Protein AF-A0A922WYA3-F1 (afdb_monomer)

Foldseek 3Di:
DFAWKKKKKFQLPDLLVVLQQQLLQQLPDDDPLHGDDRDDSNQVLQCVVCVPDRSSVVSCVLQPDPPSQWDKDQDPPDDGRMIMIIGHRVDDHVVSVVVCCVRRRVSRVVDDMDMGTDPDDDDPPDPPPPD

Radius of gyration: 16.21 Å; Cα contacts (8 Å, |Δi|>4): 187; chains: 1; bounding box: 47×36×45 Å

pLDDT: mean 81.61, std 17.14, range [32.16, 96.25]

Solvent-accessible surface area (bac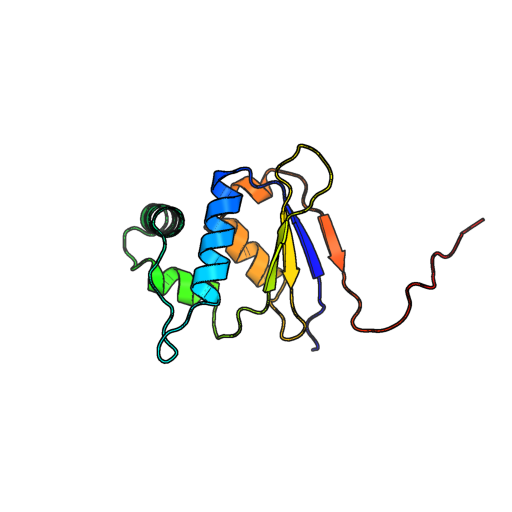kbone atoms only — not comparable to full-atom values): 7748 Å² total; per-residue (Å²): 133,85,59,72,26,33,36,37,40,31,49,36,44,71,69,28,50,51,29,49,52,47,49,54,45,39,59,65,43,60,58,97,86,39,65,49,81,76,49,64,72,48,40,54,53,42,33,71,78,35,74,92,48,62,44,66,61,53,51,45,66,65,54,53,66,80,73,53,20,56,48,83,40,82,49,86,79,66,100,54,68,36,36,28,43,36,39,35,85,84,32,44,54,68,71,52,49,51,54,45,36,63,74,64,27,49,62,25,72,77,39,85,65,49,80,43,80,44,76,87,79,89,71,102,73,72,86,73,78,87,124

Secondary structure (DSSP, 8-state):
-PPPEEEEEE--HHHHHHHHHHHHHHHH-EETTEE-PPPHHHHHHHHHH-TTS-HHHHHHHHH-SSS-SEEEEE--SSSS--EEEEE-SS---HHHHHHHHHHH-GGGGTS--EEEEE-SSS---------

Structure (mmCIF, N/CA/C/O backbone):
data_AF-A0A922WYA3-F1
#
_entry.id   AF-A0A922WYA3-F1
#
loop_
_atom_site.group_PDB
_atom_site.id
_atom_site.type_symbol
_atom_site.label_atom_id
_atom_site.label_alt_id
_atom_site.label_comp_id
_atom_site.label_asym_id
_atom_site.label_entity_id
_atom_site.label_seq_id
_atom_site.pdbx_PDB_ins_code
_atom_site.Cartn_x
_atom_site.Cartn_y
_atom_site.Cartn_z
_atom_site.occupancy
_atom_site.B_iso_or_equiv
_atom_site.auth_seq_id
_atom_site.auth_comp_id
_atom_site.auth_asym_id
_atom_site.auth_atom_id
_atom_site.pdbx_PDB_model_num
ATOM 1 N N . MET A 1 1 ? 7.255 -20.283 7.935 1.00 50.38 1 MET A N 1
ATOM 2 C CA . MET A 1 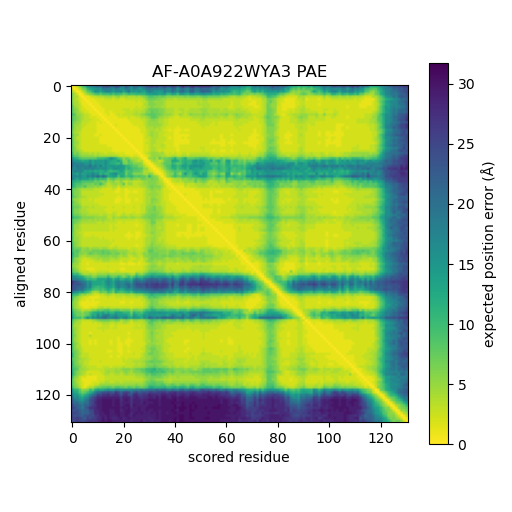1 ? 7.776 -19.977 6.581 1.00 50.38 1 MET A CA 1
ATOM 3 C C . MET A 1 1 ? 8.463 -18.619 6.628 1.00 50.38 1 MET A C 1
ATOM 5 O O . MET A 1 1 ? 7.844 -17.682 7.118 1.00 50.38 1 MET A O 1
ATOM 9 N N . LYS A 1 2 ? 9.726 -18.500 6.190 1.00 57.75 2 LYS A N 1
ATOM 10 C CA . LYS A 1 2 ? 10.382 -17.186 6.049 1.00 57.75 2 LYS A CA 1
ATOM 11 C C . LYS A 1 2 ? 9.728 -16.450 4.875 1.00 57.75 2 LYS A C 1
ATOM 13 O O . LYS A 1 2 ? 9.609 -17.034 3.798 1.00 57.75 2 LYS A O 1
ATOM 18 N N . ARG A 1 3 ? 9.263 -15.216 5.088 1.00 67.38 3 ARG A N 1
ATOM 19 C CA . ARG A 1 3 ? 8.711 -14.384 4.008 1.00 67.38 3 ARG A CA 1
ATOM 20 C C . ARG A 1 3 ? 9.860 -14.018 3.066 1.00 67.38 3 ARG A C 1
ATOM 22 O O . ARG A 1 3 ? 10.902 -13.565 3.532 1.00 67.38 3 ARG A O 1
ATOM 29 N N . ARG A 1 4 ? 9.703 -14.307 1.771 1.00 76.56 4 ARG A N 1
ATOM 30 C CA . ARG A 1 4 ? 10.696 -13.937 0.755 1.00 76.56 4 ARG A CA 1
ATOM 31 C C . ARG A 1 4 ? 10.622 -12.434 0.546 1.00 76.56 4 ARG A C 1
ATOM 33 O O . ARG A 1 4 ? 9.523 -11.902 0.416 1.00 76.56 4 ARG A O 1
ATOM 40 N N . GLN A 1 5 ? 11.780 -11.790 0.535 1.00 88.44 5 GLN A N 1
ATOM 41 C CA . GLN A 1 5 ? 11.860 -10.392 0.158 1.00 88.44 5 GLN A CA 1
ATOM 42 C C . GLN A 1 5 ? 11.649 -10.277 -1.355 1.00 88.44 5 GLN A C 1
ATOM 44 O O . GLN A 1 5 ? 12.010 -11.175 -2.118 1.00 88.44 5 GLN A O 1
ATOM 49 N N . PHE A 1 6 ? 11.064 -9.173 -1.782 1.00 89.75 6 PHE A N 1
ATOM 50 C CA . PHE A 1 6 ? 10.823 -8.846 -3.170 1.00 89.75 6 PHE A CA 1
ATOM 51 C C . PHE A 1 6 ? 10.946 -7.341 -3.395 1.00 89.75 6 PHE A C 1
ATOM 53 O O . PHE A 1 6 ? 10.821 -6.536 -2.464 1.00 89.75 6 PHE A O 1
ATOM 60 N N . ARG A 1 7 ? 11.153 -6.986 -4.656 1.00 92.19 7 ARG A N 1
ATOM 61 C CA . ARG A 1 7 ? 10.979 -5.649 -5.203 1.00 92.19 7 ARG A CA 1
ATOM 62 C C . ARG A 1 7 ? 9.912 -5.727 -6.297 1.00 92.19 7 ARG A C 1
ATOM 64 O O . ARG A 1 7 ? 9.913 -6.659 -7.096 1.00 92.19 7 ARG A O 1
ATOM 71 N N . LEU A 1 8 ? 8.956 -4.808 -6.258 1.00 92.56 8 LEU A N 1
ATOM 72 C CA . LEU A 1 8 ? 7.881 -4.663 -7.237 1.00 92.56 8 LEU A CA 1
ATOM 73 C C . LEU A 1 8 ? 8.072 -3.329 -7.947 1.00 92.56 8 LEU A C 1
ATOM 75 O O . LEU A 1 8 ? 7.929 -2.304 -7.289 1.00 92.56 8 LEU A O 1
ATOM 79 N N . LEU A 1 9 ? 8.383 -3.333 -9.240 1.00 93.06 9 LEU A N 1
ATOM 80 C CA . LEU A 1 9 ? 8.411 -2.110 -10.045 1.00 93.06 9 LEU A CA 1
ATOM 81 C C . LEU A 1 9 ? 7.021 -1.837 -10.626 1.00 93.06 9 LEU A C 1
ATOM 83 O O . LEU A 1 9 ? 6.386 -2.754 -11.156 1.00 93.06 9 LEU A O 1
ATOM 87 N N . LEU A 1 10 ? 6.571 -0.590 -10.503 1.00 92.50 10 LEU A N 1
ATOM 88 C CA . LEU A 1 10 ? 5.229 -0.126 -10.840 1.00 92.50 10 LEU A CA 1
ATOM 89 C C . LEU A 1 10 ? 5.288 1.187 -11.621 1.00 92.50 10 LEU A C 1
ATOM 91 O O . LEU A 1 10 ? 6.144 2.028 -11.348 1.00 92.50 10 LEU A O 1
ATOM 95 N N . GLU A 1 11 ? 4.295 1.403 -12.482 1.00 91.94 11 GLU A N 1
ATOM 96 C CA . GLU A 1 11 ? 4.073 2.660 -13.212 1.00 91.94 11 GLU A CA 1
ATOM 97 C C . GLU A 1 11 ? 2.696 3.256 -12.859 1.00 91.94 11 GLU A C 1
ATOM 99 O O . GLU A 1 11 ? 1.767 3.223 -13.664 1.00 91.94 11 GLU A O 1
ATOM 104 N N . PRO A 1 12 ? 2.509 3.768 -11.631 1.00 88.69 12 PRO A N 1
ATOM 105 C CA . PRO A 1 12 ? 1.197 4.195 -11.145 1.00 88.69 12 PRO A CA 1
ATOM 106 C C . PRO A 1 12 ? 0.779 5.605 -11.603 1.00 88.69 12 PRO A C 1
ATOM 108 O O . PRO A 1 12 ? -0.321 6.055 -11.296 1.00 88.69 12 PRO A O 1
ATOM 111 N N . GLY A 1 13 ? 1.655 6.345 -12.288 1.00 90.00 13 GLY A N 1
ATOM 112 C CA . GLY A 1 13 ? 1.455 7.775 -12.534 1.00 90.00 13 GLY A CA 1
ATOM 113 C C . GLY A 1 13 ? 1.513 8.617 -11.250 1.00 90.00 13 GLY A C 1
ATOM 114 O O . GLY A 1 13 ? 1.741 8.109 -10.151 1.00 90.00 13 GLY A O 1
ATOM 115 N N . LEU A 1 14 ? 1.329 9.932 -11.386 1.00 89.81 14 LEU A N 1
ATOM 116 C CA . LEU A 1 14 ? 1.659 10.885 -10.318 1.00 89.81 14 LEU A CA 1
ATOM 117 C C . LEU A 1 14 ? 0.767 10.735 -9.083 1.00 89.81 14 LEU A C 1
ATOM 119 O O . LEU A 1 14 ? 1.272 10.660 -7.965 1.00 89.81 14 LEU A O 1
ATOM 123 N N . GLU A 1 15 ? -0.549 10.673 -9.284 1.00 91.44 15 GLU A N 1
ATOM 124 C CA . GLU A 1 15 ? -1.528 10.513 -8.200 1.00 91.44 15 GLU A CA 1
ATOM 125 C C . GLU A 1 15 ? -1.279 9.214 -7.430 1.00 91.44 15 GLU A C 1
ATOM 127 O O . GLU A 1 15 ? -1.235 9.203 -6.199 1.00 91.44 15 GLU A O 1
ATOM 132 N N . GLY A 1 16 ? -1.009 8.126 -8.150 1.00 92.31 16 GLY A N 1
ATOM 133 C CA . GLY A 1 16 ? -0.699 6.842 -7.548 1.00 92.31 16 GLY A CA 1
ATOM 134 C C . GLY A 1 16 ? 0.610 6.832 -6.756 1.00 92.31 16 GLY A C 1
ATOM 135 O O . GLY A 1 16 ? 0.648 6.285 -5.650 1.00 92.31 16 GLY A O 1
ATOM 136 N N . VAL A 1 17 ? 1.660 7.504 -7.250 1.00 91.81 17 VAL A N 1
ATOM 137 C CA . VAL A 1 17 ? 2.898 7.733 -6.478 1.00 91.81 17 VAL A CA 1
ATOM 138 C C . VAL A 1 17 ? 2.597 8.497 -5.185 1.00 91.81 17 VAL A C 1
ATOM 140 O O . VAL A 1 17 ? 3.064 8.095 -4.117 1.00 91.81 17 VAL A O 1
ATOM 143 N N . VAL A 1 18 ? 1.804 9.571 -5.253 1.00 93.12 18 VAL A N 1
ATOM 144 C CA . VAL A 1 18 ? 1.441 10.378 -4.077 1.00 93.12 18 VAL A CA 1
ATOM 145 C C . VAL A 1 18 ? 0.666 9.542 -3.058 1.00 93.12 18 VAL A C 1
ATOM 147 O O . VAL A 1 18 ? 1.017 9.552 -1.876 1.00 93.12 18 VAL A O 1
ATOM 150 N N . ARG A 1 19 ? -0.336 8.769 -3.495 1.00 94.94 19 ARG A N 1
ATOM 151 C CA . ARG A 1 19 ? -1.118 7.888 -2.611 1.00 94.94 19 ARG A CA 1
ATOM 152 C C . ARG A 1 19 ? -0.248 6.834 -1.928 1.00 94.94 19 ARG A C 1
ATOM 154 O O . ARG A 1 19 ? -0.401 6.611 -0.726 1.00 94.94 19 ARG A O 1
ATOM 161 N N . LEU A 1 20 ? 0.697 6.222 -2.646 1.00 94.19 20 LEU A N 1
ATOM 162 C CA . LEU A 1 20 ? 1.652 5.280 -2.052 1.00 94.19 20 LEU A CA 1
ATOM 163 C C . LEU A 1 20 ? 2.553 5.948 -1.018 1.00 94.19 20 LEU A C 1
ATOM 165 O O . LEU A 1 20 ? 2.735 5.392 0.064 1.00 94.19 20 LEU A O 1
ATOM 169 N N . ALA A 1 21 ? 3.109 7.120 -1.331 1.00 92.75 21 ALA A N 1
ATOM 170 C CA . ALA A 1 21 ? 4.001 7.840 -0.424 1.00 92.75 21 ALA A CA 1
ATOM 171 C C . ALA A 1 21 ? 3.283 8.224 0.873 1.00 92.75 21 ALA A C 1
ATOM 173 O O . ALA A 1 21 ? 3.796 8.004 1.970 1.00 92.75 21 ALA A O 1
ATOM 174 N N . GLN A 1 22 ? 2.048 8.712 0.758 1.00 94.44 22 GLN A N 1
ATOM 175 C CA . GLN A 1 22 ? 1.204 9.008 1.912 1.00 94.44 22 GLN A CA 1
ATOM 176 C C . GLN A 1 22 ? 0.850 7.751 2.717 1.00 94.44 22 GLN A C 1
ATOM 178 O O . GLN A 1 22 ? 0.768 7.815 3.942 1.00 94.44 22 GLN A O 1
ATOM 183 N N . LEU A 1 23 ? 0.674 6.598 2.062 1.00 94.44 23 LEU A N 1
ATOM 184 C CA . LEU A 1 23 ? 0.405 5.328 2.736 1.00 94.44 23 LEU A CA 1
ATOM 185 C C . LEU A 1 23 ? 1.629 4.821 3.509 1.00 94.44 23 LEU A C 1
ATOM 187 O O . LEU A 1 23 ? 1.493 4.376 4.651 1.00 94.44 23 LEU A O 1
ATOM 191 N N . GLU A 1 24 ? 2.812 4.879 2.896 1.00 92.81 24 GLU A N 1
ATOM 192 C CA . GLU A 1 24 ? 4.080 4.542 3.549 1.00 92.81 24 GLU A CA 1
ATOM 193 C C . GLU A 1 24 ? 4.308 5.437 4.771 1.00 92.81 24 GLU A C 1
ATOM 195 O O . GLU A 1 24 ? 4.614 4.933 5.858 1.00 92.81 24 GLU A O 1
ATOM 200 N N . GLN A 1 25 ? 4.090 6.747 4.611 1.00 91.19 25 GLN A N 1
ATOM 201 C CA . GLN A 1 25 ? 4.183 7.714 5.697 1.00 91.19 25 GLN A CA 1
ATOM 202 C C . GLN A 1 25 ? 3.184 7.384 6.809 1.00 91.19 25 GLN A C 1
ATOM 204 O O . GLN A 1 25 ? 3.591 7.214 7.952 1.00 91.19 25 GLN A O 1
ATOM 209 N N . TYR A 1 26 ? 1.902 7.185 6.492 1.00 90.94 26 TYR A N 1
ATOM 210 C CA . TYR A 1 26 ? 0.876 6.807 7.471 1.00 90.94 26 TYR A CA 1
ATOM 211 C C . TYR A 1 26 ? 1.227 5.512 8.225 1.00 90.94 26 TYR A C 1
ATOM 213 O O . TYR A 1 26 ? 0.986 5.375 9.425 1.00 90.94 26 TYR A O 1
ATOM 221 N N . GLY A 1 27 ? 1.828 4.540 7.536 1.00 88.19 27 GLY A N 1
ATOM 222 C CA . GLY A 1 27 ? 2.277 3.287 8.133 1.00 88.19 27 GLY A CA 1
ATOM 223 C C . GLY A 1 27 ? 3.468 3.422 9.090 1.00 88.19 27 GLY A C 1
ATOM 224 O O . GLY A 1 27 ? 3.589 2.604 10.016 1.00 88.19 27 GLY A O 1
ATOM 225 N N . THR A 1 28 ? 4.306 4.440 8.877 1.00 85.00 28 THR A N 1
ATOM 226 C CA . THR A 1 28 ? 5.599 4.656 9.547 1.00 85.00 28 THR A CA 1
ATOM 227 C C . THR A 1 28 ? 5.522 5.709 10.652 1.00 85.00 28 THR A C 1
ATOM 229 O O . THR A 1 28 ? 6.030 5.471 11.751 1.00 85.00 28 THR A O 1
ATOM 232 N N . ASP A 1 29 ? 4.845 6.827 10.396 1.00 81.62 29 ASP A N 1
ATOM 233 C CA . ASP A 1 29 ? 4.714 7.959 11.307 1.00 81.62 29 ASP A CA 1
ATOM 234 C C . ASP A 1 29 ? 3.779 7.609 12.463 1.00 81.62 29 ASP A C 1
ATOM 236 O O . ASP A 1 29 ? 2.576 7.368 12.298 1.00 81.62 29 ASP A O 1
ATOM 240 N N . ARG A 1 30 ? 4.356 7.565 13.668 1.00 69.31 30 ARG A N 1
ATOM 241 C CA . ARG A 1 30 ? 3.647 7.205 14.894 1.00 69.31 30 ARG A CA 1
ATOM 242 C C . ARG A 1 30 ? 3.950 8.169 16.026 1.00 69.31 30 ARG A C 1
ATOM 244 O O . ARG A 1 30 ? 5.113 8.425 16.321 1.00 69.31 30 ARG A O 1
ATOM 251 N N . ILE A 1 31 ? 2.897 8.595 16.718 1.00 62.69 31 ILE A N 1
ATOM 252 C CA . ILE A 1 31 ? 2.962 9.300 18.005 1.00 62.69 31 ILE A CA 1
ATOM 253 C C . ILE A 1 31 ? 2.246 8.415 19.027 1.00 62.69 31 ILE A C 1
ATOM 255 O O . ILE A 1 31 ? 1.132 7.958 18.777 1.00 62.69 31 ILE A O 1
ATOM 259 N N . ASP A 1 32 ? 2.917 8.084 20.132 1.00 63.94 32 ASP A N 1
ATOM 260 C CA . ASP A 1 32 ? 2.396 7.209 21.198 1.00 63.94 32 ASP A CA 1
ATOM 261 C C . ASP A 1 32 ? 1.859 5.848 20.709 1.00 63.94 32 ASP A C 1
ATOM 263 O O . ASP A 1 32 ? 0.917 5.269 21.248 1.00 63.94 32 ASP A O 1
ATOM 267 N N . GLY A 1 33 ? 2.466 5.313 19.644 1.00 65.00 33 GLY A N 1
ATOM 268 C CA . GLY A 1 33 ? 2.085 4.030 19.047 1.00 65.00 33 GLY A CA 1
ATOM 269 C C . GLY A 1 33 ? 0.856 4.080 18.131 1.00 65.00 33 GLY A C 1
ATOM 270 O O . GLY A 1 33 ? 0.568 3.068 17.481 1.00 65.00 33 GLY A O 1
ATOM 271 N N . GLN A 1 34 ? 0.193 5.234 18.021 1.00 65.69 34 GLN A N 1
ATOM 272 C CA . GLN A 1 34 ? -0.898 5.507 17.085 1.00 65.69 34 GLN A CA 1
ATOM 273 C C . GLN A 1 34 ? -0.353 6.095 15.785 1.00 65.69 34 GLN A C 1
ATOM 275 O O . GLN A 1 34 ? 0.645 6.814 15.796 1.00 65.69 34 GLN A O 1
ATOM 280 N N . ARG A 1 35 ? -0.992 5.774 14.656 1.00 73.00 35 ARG A N 1
ATOM 281 C CA . ARG A 1 35 ? -0.628 6.362 13.360 1.00 73.00 35 ARG A CA 1
ATOM 282 C C . ARG A 1 35 ? -1.026 7.835 13.311 1.00 73.00 35 ARG A C 1
ATOM 284 O O . ARG A 1 35 ? -2.054 8.217 13.867 1.00 73.00 35 ARG A O 1
ATOM 291 N N . MET A 1 36 ? -0.180 8.642 12.676 1.00 74.62 36 MET A N 1
ATOM 292 C CA . MET A 1 36 ? -0.355 10.090 12.557 1.00 74.62 36 MET A CA 1
ATOM 293 C C . MET A 1 36 ? -1.464 10.494 11.569 1.00 74.62 36 MET A C 1
ATOM 295 O O . MET A 1 36 ? -2.207 9.661 11.047 1.00 74.62 36 MET A O 1
ATOM 299 N N . LEU A 1 37 ? -1.581 11.812 11.363 1.00 78.25 37 LEU A N 1
ATOM 300 C CA . LEU A 1 37 ? -2.527 12.468 10.468 1.00 78.25 37 LEU A CA 1
ATOM 301 C C . LEU A 1 37 ? -2.578 11.781 9.097 1.00 78.25 37 LEU A C 1
ATOM 303 O O . LEU A 1 37 ? -1.557 11.581 8.441 1.00 78.25 37 LEU A O 1
ATOM 307 N N . LEU A 1 38 ? -3.796 11.471 8.659 1.00 84.50 38 LEU A N 1
ATOM 308 C CA . LEU A 1 38 ? -4.047 10.987 7.315 1.00 84.50 38 LEU A CA 1
ATOM 309 C C . LEU A 1 38 ? -3.913 12.142 6.321 1.00 84.50 38 LEU A C 1
ATOM 311 O O . LEU A 1 38 ? -4.612 13.148 6.434 1.00 84.50 38 LEU A O 1
ATOM 315 N N . ALA A 1 39 ? -3.0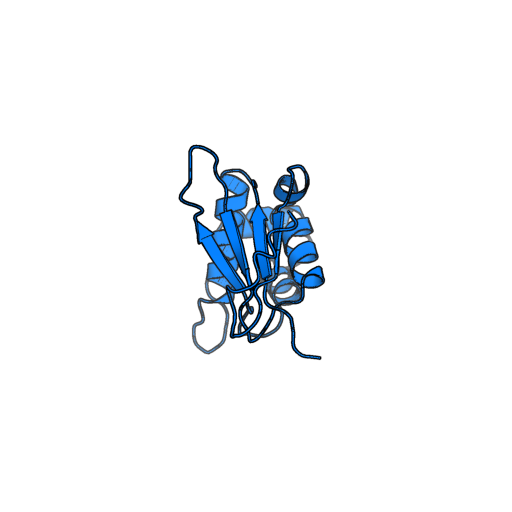12 11.988 5.356 1.00 89.44 39 ALA A N 1
ATOM 316 C CA . ALA A 1 39 ? -2.821 12.966 4.299 1.00 89.44 39 ALA A CA 1
ATOM 317 C C . ALA A 1 39 ? -4.039 13.010 3.343 1.00 89.44 39 ALA A C 1
ATOM 319 O O . ALA A 1 39 ? -4.717 11.992 3.169 1.00 89.44 39 ALA A O 1
ATOM 320 N N . PRO A 1 40 ? -4.340 14.184 2.754 1.00 89.06 40 PRO A N 1
ATOM 321 C CA . PRO A 1 40 ? -5.628 14.451 2.112 1.00 89.06 40 PRO A CA 1
ATOM 322 C C . PRO A 1 40 ? -5.898 13.566 0.894 1.00 89.06 40 PRO A C 1
ATOM 324 O O . PRO A 1 40 ? -6.951 12.947 0.847 1.00 89.06 40 PRO A O 1
ATOM 327 N N . GLU A 1 41 ? -4.940 13.423 -0.027 1.00 93.62 41 GLU A N 1
ATOM 328 C CA . GLU A 1 41 ? -5.112 12.633 -1.262 1.00 93.62 41 GLU A CA 1
ATOM 329 C C . GLU A 1 41 ? -5.498 11.172 -0.963 1.00 93.62 41 GLU A C 1
ATOM 331 O O . GLU A 1 41 ? -6.479 10.638 -1.480 1.00 93.62 41 GLU A O 1
ATOM 336 N N . LEU A 1 42 ? -4.763 10.522 -0.056 1.00 94.62 42 LEU A N 1
ATOM 337 C CA . LEU A 1 42 ? -5.056 9.162 0.383 1.00 94.62 42 LEU A CA 1
ATOM 338 C C . LEU A 1 42 ? -6.387 9.086 1.145 1.00 94.62 42 LEU A C 1
ATOM 340 O O . LEU A 1 42 ? -7.133 8.118 0.990 1.00 94.62 42 LEU A O 1
ATOM 344 N N . GLY A 1 43 ? -6.684 10.088 1.975 1.00 93.81 43 GLY A N 1
ATOM 345 C CA . GLY A 1 43 ? -7.921 10.150 2.748 1.00 93.81 43 GLY A CA 1
ATOM 346 C C . GLY A 1 43 ? -9.165 10.288 1.880 1.00 93.81 43 GLY A C 1
ATOM 347 O O . GLY A 1 43 ? -10.114 9.526 2.062 1.00 93.81 43 GLY A O 1
ATOM 348 N N . GLU A 1 44 ? -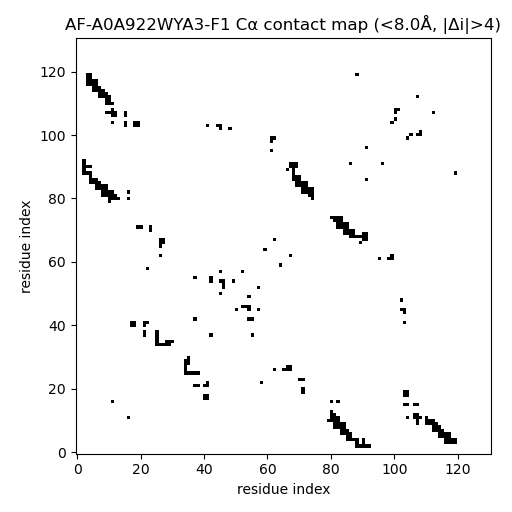9.146 11.207 0.919 1.00 94.94 44 GLU A N 1
ATOM 349 C CA . GLU A 1 44 ? -10.228 11.439 -0.037 1.00 94.94 44 GLU A CA 1
ATOM 350 C C . GLU A 1 44 ? -10.449 10.215 -0.927 1.00 94.94 44 GLU A C 1
ATOM 352 O O . GLU A 1 44 ? -11.584 9.752 -1.063 1.00 94.94 44 GLU A O 1
ATOM 357 N N . HIS A 1 45 ? -9.367 9.619 -1.440 1.00 95.94 45 HIS A N 1
ATOM 358 C CA . HIS A 1 45 ? -9.434 8.395 -2.239 1.00 95.94 45 HIS A CA 1
ATOM 359 C C . HIS A 1 45 ? -10.101 7.240 -1.479 1.00 95.94 45 HIS A C 1
ATOM 361 O O . HIS A 1 45 ? -11.055 6.624 -1.962 1.00 95.94 45 HIS A O 1
ATOM 367 N N . VAL A 1 46 ? -9.651 6.966 -0.250 1.00 96.06 46 VAL A N 1
ATOM 368 C CA . VAL A 1 46 ? -10.220 5.892 0.581 1.00 96.06 46 VAL A CA 1
ATOM 369 C C . VAL A 1 46 ? -11.667 6.191 0.969 1.00 96.06 46 VAL A C 1
ATOM 371 O O . VAL A 1 46 ? -12.494 5.277 0.965 1.00 96.06 46 VAL A O 1
ATOM 374 N N . GLN A 1 47 ? -11.995 7.448 1.275 1.00 95.81 47 GLN A N 1
ATOM 375 C CA . GLN A 1 47 ? -13.361 7.865 1.586 1.00 95.81 47 GLN A CA 1
ATOM 376 C C . GLN A 1 47 ? -14.300 7.672 0.385 1.00 95.81 47 GLN A C 1
ATOM 378 O O . GLN A 1 47 ? -15.444 7.257 0.573 1.00 95.81 47 GLN A O 1
ATOM 383 N N . GLY A 1 48 ? -13.820 7.921 -0.837 1.00 9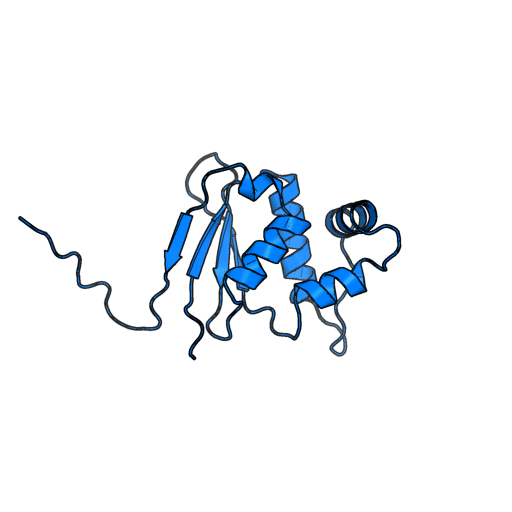6.12 48 GLY A N 1
ATOM 384 C CA . GLY A 1 48 ? -14.568 7.668 -2.069 1.00 96.12 48 GLY A CA 1
ATOM 385 C C . GLY A 1 48 ? -14.867 6.183 -2.293 1.00 96.12 48 GLY A C 1
ATOM 386 O O . GLY A 1 48 ? -15.986 5.827 -2.658 1.00 96.12 48 GLY A O 1
ATOM 387 N N . LEU A 1 49 ? -13.898 5.303 -2.016 1.00 95.62 49 LEU A N 1
ATOM 388 C CA . LEU A 1 49 ? -14.067 3.850 -2.156 1.00 95.62 49 LEU A CA 1
ATOM 389 C C . LEU A 1 49 ? -14.908 3.222 -1.036 1.00 95.62 49 LEU A C 1
ATOM 391 O O . LEU A 1 49 ? -15.623 2.243 -1.261 1.00 95.62 49 LEU A O 1
ATOM 395 N N . PHE A 1 50 ? -14.827 3.763 0.180 1.00 95.44 50 PHE A N 1
ATOM 396 C CA . PHE A 1 50 ? -15.464 3.206 1.373 1.00 95.44 50 PHE A CA 1
ATOM 397 C C . PHE A 1 50 ? -16.255 4.265 2.153 1.00 95.44 50 PHE A C 1
ATOM 399 O O . PHE A 1 50 ? -15.936 4.536 3.312 1.00 95.44 50 PHE A O 1
ATOM 406 N N . PRO A 1 51 ? -17.347 4.813 1.592 1.00 94.62 51 PRO A N 1
ATOM 407 C CA . PRO A 1 51 ? -18.033 5.973 2.167 1.00 94.62 51 PRO A CA 1
ATOM 408 C C . PRO A 1 51 ? -18.616 5.730 3.567 1.00 94.62 51 PRO A C 1
ATOM 410 O O . PRO A 1 51 ? -18.777 6.664 4.348 1.00 94.62 51 PRO A O 1
ATOM 413 N N . ALA A 1 52 ? -18.915 4.473 3.907 1.00 96.25 52 ALA A N 1
ATOM 414 C CA . ALA A 1 52 ? -19.476 4.079 5.199 1.00 96.25 52 ALA A CA 1
ATOM 415 C C . ALA A 1 52 ? -18.419 3.743 6.272 1.00 96.25 52 ALA A C 1
ATOM 417 O O . ALA A 1 52 ? -18.778 3.265 7.349 1.00 96.25 52 ALA A O 1
ATOM 418 N N . ARG A 1 53 ? -17.119 3.907 5.991 1.00 94.12 53 ARG A N 1
ATOM 419 C CA . ARG A 1 53 ? -16.033 3.543 6.913 1.00 94.12 53 ARG A CA 1
ATOM 420 C C . ARG A 1 53 ? -15.109 4.723 7.163 1.00 94.12 53 ARG A C 1
ATOM 422 O O . ARG A 1 53 ? -14.838 5.505 6.266 1.00 94.12 53 ARG A O 1
ATOM 429 N N . LEU A 1 54 ? -14.570 4.795 8.380 1.00 92.06 54 LEU A N 1
ATOM 430 C CA . LEU A 1 54 ? -13.502 5.739 8.703 1.00 92.06 54 LEU A CA 1
ATOM 431 C C . LEU A 1 54 ? -12.240 5.372 7.899 1.00 92.06 54 LEU A C 1
ATOM 433 O O . LEU A 1 54 ? -11.775 4.234 8.034 1.00 92.06 54 LEU A O 1
ATOM 437 N N . PRO A 1 55 ? -11.648 6.300 7.123 1.00 92.31 55 PRO A N 1
ATOM 438 C CA . PRO A 1 55 ? -10.483 6.006 6.289 1.00 92.31 55 PRO A CA 1
ATOM 439 C C . PRO A 1 55 ? -9.310 5.392 7.062 1.00 92.31 55 PRO A C 1
ATOM 441 O O . PRO A 1 55 ? -8.747 4.387 6.635 1.00 92.31 55 PRO A O 1
ATOM 444 N N . ALA A 1 56 ? -9.014 5.911 8.258 1.00 90.56 56 ALA A N 1
ATOM 445 C CA . ALA A 1 56 ? -7.981 5.361 9.137 1.00 90.56 56 ALA A CA 1
ATOM 446 C C . ALA A 1 56 ? -8.203 3.868 9.448 1.00 90.56 56 ALA A C 1
ATOM 448 O O . ALA A 1 56 ? -7.286 3.064 9.315 1.00 90.56 56 ALA A O 1
ATOM 449 N N . ALA A 1 57 ? -9.440 3.464 9.758 1.00 91.31 57 ALA A N 1
ATOM 450 C CA . ALA A 1 57 ? -9.758 2.067 10.054 1.00 91.31 57 ALA A CA 1
ATOM 451 C C . ALA A 1 57 ? -9.572 1.147 8.831 1.00 91.31 57 ALA A C 1
ATOM 453 O O . ALA A 1 57 ? -9.179 -0.012 8.975 1.00 91.31 57 ALA A O 1
ATOM 454 N N . VAL A 1 58 ? -9.832 1.653 7.620 1.00 93.81 58 VAL A N 1
ATOM 455 C CA . VAL A 1 58 ? -9.575 0.918 6.371 1.00 93.81 58 VAL A CA 1
ATOM 456 C C . VAL A 1 58 ? -8.072 0.734 6.160 1.00 93.81 58 VAL A C 1
ATOM 458 O O . VAL A 1 58 ? -7.622 -0.381 5.893 1.00 93.81 58 VAL A O 1
ATOM 461 N N . LEU A 1 59 ? -7.288 1.797 6.330 1.00 92.69 59 LEU A N 1
ATOM 462 C CA . LEU A 1 59 ? -5.833 1.765 6.174 1.00 92.69 59 LEU A CA 1
ATOM 463 C C . LEU A 1 59 ? -5.151 0.895 7.241 1.00 92.69 59 LEU A C 1
ATOM 465 O O . LEU A 1 59 ? -4.197 0.172 6.946 1.00 92.69 59 LEU A O 1
ATOM 469 N N . ASP A 1 60 ? -5.669 0.892 8.468 1.00 90.50 60 ASP A N 1
ATOM 470 C CA . ASP A 1 60 ? -5.258 -0.021 9.537 1.00 90.50 60 ASP A CA 1
ATOM 471 C C . ASP A 1 60 ? -5.512 -1.481 9.184 1.00 90.50 60 ASP A C 1
ATOM 473 O O . ASP A 1 60 ? -4.625 -2.321 9.362 1.00 90.50 60 ASP A O 1
ATOM 477 N N . ALA A 1 61 ? -6.673 -1.784 8.604 1.00 90.94 61 ALA A N 1
ATOM 478 C CA . ALA A 1 61 ? -6.984 -3.127 8.137 1.00 90.94 61 ALA A CA 1
ATOM 479 C C . ALA A 1 61 ? -6.101 -3.565 6.953 1.00 90.94 61 ALA A C 1
ATOM 481 O O . ALA A 1 61 ? -5.721 -4.734 6.885 1.00 90.94 61 ALA A O 1
ATOM 482 N N . LEU A 1 62 ? -5.759 -2.647 6.040 1.00 91.31 62 LEU A N 1
ATOM 483 C CA . LEU A 1 62 ? -4.910 -2.932 4.876 1.00 91.31 62 LEU A CA 1
ATOM 484 C C . LEU A 1 62 ? -3.443 -3.156 5.260 1.00 91.31 62 LEU A C 1
ATOM 486 O O . LEU A 1 62 ? -2.830 -4.130 4.829 1.00 91.31 62 LEU A O 1
ATOM 490 N N . LEU A 1 63 ? -2.880 -2.266 6.077 1.00 89.94 63 LEU A N 1
ATOM 491 C CA . LEU A 1 63 ? -1.468 -2.314 6.462 1.00 89.94 63 LEU A CA 1
ATOM 492 C C . LEU A 1 63 ? -1.190 -3.335 7.572 1.00 89.94 63 LEU A C 1
ATOM 494 O O . LEU A 1 63 ? -0.064 -3.810 7.714 1.00 89.94 63 LEU A O 1
ATOM 498 N N . GLY A 1 64 ? -2.195 -3.657 8.386 1.00 86.25 64 GLY A N 1
ATOM 499 C CA . GLY A 1 64 ? -2.049 -4.555 9.521 1.00 86.25 64 GLY A CA 1
ATOM 500 C C . GLY A 1 64 ? -1.138 -3.994 10.618 1.00 86.25 64 GLY A C 1
ATOM 501 O O . GLY A 1 64 ? -1.038 -2.782 10.837 1.00 86.25 64 GLY A O 1
ATOM 502 N N . LYS A 1 65 ? -0.491 -4.905 11.354 1.00 81.69 65 LYS A N 1
ATOM 503 C CA . LYS A 1 65 ? 0.348 -4.563 12.509 1.00 81.69 65 LYS A CA 1
ATOM 504 C C . LYS A 1 65 ? 1.690 -3.959 12.073 1.00 81.69 65 LYS A C 1
ATOM 506 O O . LYS A 1 65 ? 2.256 -4.410 11.083 1.00 81.69 65 LYS A O 1
ATOM 511 N N . PRO A 1 66 ? 2.239 -3.004 12.839 1.00 78.06 66 PRO A N 1
ATOM 512 C CA . PRO A 1 66 ? 3.596 -2.513 12.618 1.00 78.06 66 PRO A CA 1
ATOM 513 C C . PRO A 1 66 ? 4.666 -3.589 12.859 1.00 78.06 66 PRO A C 1
ATOM 515 O O . PRO A 1 66 ? 4.461 -4.481 13.689 1.00 78.06 66 PRO A O 1
ATOM 518 N N . PRO A 1 67 ? 5.855 -3.429 12.255 1.00 82.31 67 PRO A N 1
ATOM 519 C CA . PRO A 1 67 ? 6.149 -2.508 11.148 1.00 82.31 67 PRO A CA 1
ATOM 520 C C . PRO A 1 67 ? 5.456 -2.968 9.855 1.00 82.31 67 PRO A C 1
ATOM 522 O O . PRO A 1 67 ? 5.235 -4.162 9.681 1.00 82.31 67 PRO A O 1
ATOM 525 N N . ILE A 1 68 ? 5.135 -2.038 8.945 1.00 86.31 68 ILE A N 1
ATOM 526 C CA . ILE A 1 68 ? 4.380 -2.357 7.713 1.00 86.31 68 ILE A CA 1
ATOM 527 C C . ILE A 1 68 ? 5.116 -3.318 6.768 1.00 86.31 68 ILE A C 1
ATOM 529 O O . ILE A 1 68 ? 4.482 -3.982 5.953 1.00 86.31 68 ILE A O 1
ATOM 533 N N . GLY A 1 69 ? 6.436 -3.459 6.912 1.00 89.25 69 GLY A N 1
ATOM 534 C CA . GLY A 1 69 ? 7.190 -4.534 6.272 1.00 89.25 69 GLY A CA 1
ATOM 535 C C . GLY A 1 69 ? 7.606 -4.256 4.825 1.00 89.25 69 GLY A C 1
ATOM 536 O O . GLY A 1 69 ? 7.974 -5.186 4.107 1.00 89.25 69 GLY A O 1
ATOM 537 N N . TRP A 1 70 ? 7.503 -3.009 4.370 1.00 92.25 70 TRP A N 1
ATOM 538 C CA . TRP A 1 70 ? 7.883 -2.554 3.034 1.00 92.25 70 TRP A CA 1
ATOM 539 C C . TRP A 1 70 ? 8.171 -1.052 3.039 1.00 92.25 70 TRP A C 1
ATOM 541 O O . TRP A 1 70 ? 7.865 -0.371 4.017 1.00 92.25 70 TRP A O 1
ATOM 551 N N . LYS A 1 71 ? 8.777 -0.567 1.956 1.00 92.38 71 LYS A N 1
ATOM 552 C CA . LYS A 1 71 ? 9.053 0.849 1.714 1.00 92.38 71 LYS A CA 1
ATOM 553 C C . LYS A 1 71 ? 9.060 1.183 0.229 1.00 92.38 71 LYS A C 1
ATOM 555 O O . LYS A 1 71 ? 9.206 0.271 -0.594 1.00 92.38 71 LYS A O 1
ATOM 560 N N . LEU A 1 72 ? 8.943 2.464 -0.096 1.00 93.06 72 LEU A N 1
ATOM 561 C CA . LEU A 1 72 ? 9.049 2.954 -1.464 1.00 93.06 72 LEU A CA 1
ATOM 562 C C . LEU A 1 72 ? 10.485 3.305 -1.8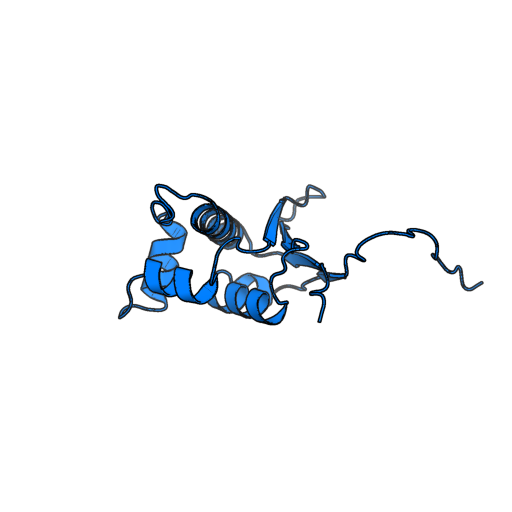32 1.00 93.06 72 LEU A C 1
ATOM 564 O O . LEU A 1 72 ? 11.295 3.732 -1.008 1.00 93.06 72 LEU A O 1
ATOM 568 N N . GLU A 1 73 ? 10.790 3.132 -3.109 1.00 91.25 73 GLU A N 1
ATOM 569 C CA . GLU A 1 73 ? 12.049 3.508 -3.728 1.00 91.25 73 GLU A CA 1
ATOM 570 C C . GLU A 1 73 ? 11.746 4.195 -5.050 1.00 91.25 73 GLU A C 1
ATOM 572 O O . GLU A 1 73 ? 11.090 3.619 -5.916 1.00 91.25 73 GLU A O 1
ATOM 577 N N . MET A 1 74 ? 12.232 5.421 -5.214 1.00 80.94 74 MET A N 1
ATOM 578 C CA . MET A 1 74 ? 12.150 6.101 -6.503 1.00 80.94 74 MET A CA 1
ATOM 579 C C . MET A 1 74 ? 13.103 5.412 -7.476 1.00 80.94 74 MET A C 1
ATOM 581 O O . MET A 1 74 ? 14.296 5.287 -7.181 1.00 80.94 74 MET A O 1
ATOM 585 N N . ASP A 1 75 ? 12.589 4.955 -8.618 1.00 70.81 75 ASP A N 1
ATOM 586 C CA . ASP A 1 75 ? 13.432 4.373 -9.654 1.00 70.81 75 ASP A CA 1
ATOM 587 C C . ASP A 1 75 ? 13.982 5.509 -10.523 1.00 70.81 75 ASP A C 1
ATOM 589 O O . ASP A 1 75 ? 13.279 6.127 -11.315 1.00 70.81 75 ASP A O 1
ATOM 593 N N . GLY A 1 76 ? 15.250 5.862 -10.305 1.00 56.88 76 GLY A N 1
ATOM 594 C CA . GLY A 1 76 ? 15.887 7.030 -10.926 1.00 56.88 76 GLY A CA 1
ATOM 595 C C . GLY A 1 76 ? 16.246 6.868 -12.409 1.00 56.88 76 GLY A C 1
ATOM 596 O O . GLY A 1 76 ? 16.954 7.714 -12.954 1.00 56.88 76 GLY A O 1
ATOM 597 N N . LEU A 1 77 ? 15.818 5.788 -13.066 1.00 49.16 77 LEU A N 1
ATOM 598 C CA . LEU A 1 77 ? 16.191 5.469 -14.443 1.00 49.16 77 LEU A CA 1
ATOM 599 C C . LEU A 1 77 ? 15.075 5.850 -15.425 1.00 49.16 77 LEU A C 1
ATOM 601 O O . LEU A 1 77 ? 14.330 5.014 -15.913 1.00 49.16 77 LEU A O 1
ATOM 605 N N . GLY A 1 78 ? 15.051 7.139 -15.775 1.00 46.06 78 GLY A N 1
ATOM 606 C CA . GLY A 1 78 ? 14.569 7.620 -17.072 1.00 46.06 78 GLY A CA 1
ATOM 607 C C . GLY A 1 78 ? 13.072 7.891 -17.192 1.00 46.06 78 GLY A C 1
ATOM 608 O O . GLY A 1 78 ? 12.317 6.980 -17.492 1.00 46.06 78 GLY A O 1
ATOM 609 N N . GLY A 1 79 ? 12.690 9.175 -17.094 1.00 49.41 79 GLY A N 1
ATOM 610 C CA . GLY A 1 79 ? 11.534 9.837 -17.742 1.00 49.41 79 GLY A CA 1
ATOM 611 C C . GLY A 1 79 ? 10.109 9.333 -17.458 1.00 49.41 79 GLY A C 1
ATOM 612 O O . GLY A 1 79 ? 9.156 10.094 -17.608 1.00 49.41 79 GLY A O 1
ATOM 613 N N . SER A 1 80 ? 9.965 8.085 -17.039 1.00 59.19 80 SER A N 1
ATOM 614 C CA . SER A 1 80 ? 8.759 7.395 -16.616 1.00 59.19 80 SER A CA 1
ATOM 615 C C . SER A 1 80 ? 8.681 7.486 -15.095 1.00 59.19 80 SER A C 1
ATOM 617 O O . SER A 1 80 ? 9.697 7.414 -14.403 1.00 59.19 80 SER A O 1
ATOM 619 N N . GLN A 1 81 ? 7.485 7.724 -14.558 1.00 70.00 81 GLN A N 1
ATOM 620 C CA . GLN A 1 81 ? 7.255 7.835 -13.113 1.00 70.00 81 GLN A CA 1
ATOM 621 C C . GLN A 1 81 ? 7.185 6.440 -12.486 1.00 70.00 81 GLN A C 1
ATOM 623 O O . GLN A 1 81 ? 6.175 6.049 -11.902 1.00 70.00 81 GLN A O 1
ATOM 628 N N . SER A 1 82 ? 8.253 5.675 -12.674 1.00 82.25 82 SER A N 1
ATOM 629 C CA . SER A 1 82 ? 8.381 4.323 -12.166 1.00 82.25 82 SER A CA 1
ATOM 630 C C . SER A 1 82 ? 8.801 4.371 -10.702 1.00 82.25 82 SER A C 1
ATOM 632 O O . SER A 1 82 ? 9.725 5.090 -10.310 1.00 82.25 82 SER A O 1
ATOM 634 N N . ILE A 1 83 ? 8.105 3.607 -9.869 1.00 90.88 83 ILE A N 1
ATOM 635 C CA . ILE A 1 83 ? 8.398 3.478 -8.444 1.00 90.88 83 ILE A CA 1
ATOM 636 C C . ILE A 1 83 ? 8.538 2.007 -8.094 1.00 90.88 83 ILE A C 1
ATOM 638 O O . ILE A 1 83 ? 7.835 1.151 -8.629 1.00 90.88 83 ILE A O 1
ATOM 642 N N . ALA A 1 84 ? 9.448 1.706 -7.180 1.00 92.19 84 ALA A N 1
ATOM 643 C CA . ALA A 1 84 ? 9.626 0.368 -6.663 1.00 92.19 84 ALA A CA 1
ATOM 644 C C . ALA A 1 84 ? 9.092 0.254 -5.233 1.00 92.19 84 ALA A C 1
ATOM 646 O O . ALA A 1 84 ? 9.382 1.077 -4.368 1.00 92.19 84 ALA A O 1
ATOM 647 N N . ILE A 1 85 ? 8.351 -0.816 -4.962 1.00 93.44 85 ILE A N 1
ATOM 648 C CA . ILE A 1 85 ? 7.994 -1.243 -3.613 1.00 93.44 85 ILE A CA 1
ATOM 649 C C . ILE A 1 85 ? 8.958 -2.344 -3.199 1.00 93.44 85 ILE A C 1
ATOM 651 O O . ILE A 1 85 ? 8.952 -3.433 -3.776 1.00 93.44 85 ILE A O 1
ATOM 655 N N . ARG A 1 86 ? 9.761 -2.097 -2.166 1.00 92.56 86 ARG A N 1
ATOM 656 C CA . ARG A 1 86 ? 10.670 -3.098 -1.603 1.00 92.56 86 ARG A CA 1
ATOM 657 C C . ARG A 1 86 ? 10.118 -3.632 -0.292 1.00 92.56 86 ARG A C 1
ATOM 659 O O . ARG A 1 86 ? 10.008 -2.890 0.681 1.00 92.56 86 ARG A O 1
ATOM 666 N N . SER A 1 87 ? 9.834 -4.930 -0.227 1.00 90.69 87 SER A N 1
ATOM 667 C CA . SER A 1 87 ? 9.501 -5.584 1.043 1.00 90.69 87 SER A CA 1
ATOM 668 C C . SER A 1 87 ? 10.751 -5.733 1.916 1.00 90.69 87 SER A C 1
ATOM 670 O O . SER A 1 87 ? 11.819 -6.091 1.412 1.00 90.69 87 SER A O 1
ATOM 672 N N . ASP A 1 88 ? 10.617 -5.549 3.224 1.00 83.06 88 ASP A N 1
ATOM 673 C CA . ASP A 1 88 ? 11.683 -5.814 4.185 1.00 83.06 88 ASP A CA 1
ATOM 674 C C . ASP A 1 88 ? 11.698 -7.287 4.652 1.00 83.06 88 ASP A C 1
ATOM 676 O O . ASP A 1 88 ? 10.843 -8.102 4.306 1.00 83.06 88 ASP A O 1
ATOM 680 N N . GLY A 1 89 ? 12.709 -7.658 5.446 1.00 65.06 89 GLY A N 1
ATOM 681 C CA . GLY A 1 89 ? 12.858 -9.027 5.968 1.00 65.06 89 GLY A CA 1
ATOM 682 C C . GLY A 1 89 ? 11.877 -9.400 7.087 1.00 65.06 89 GLY A C 1
ATOM 683 O O . GLY A 1 89 ? 11.780 -10.576 7.438 1.00 65.06 89 GLY A O 1
ATOM 684 N N . ARG A 1 90 ? 11.156 -8.420 7.651 1.00 65.88 90 ARG A N 1
ATOM 685 C CA . ARG A 1 90 ? 10.057 -8.628 8.611 1.00 65.88 90 ARG A CA 1
ATOM 686 C C . ARG A 1 90 ? 8.769 -8.995 7.857 1.00 65.88 90 ARG A C 1
ATOM 688 O O . ARG A 1 90 ? 7.961 -9.769 8.369 1.00 65.88 90 ARG A O 1
ATOM 695 N N . GLY A 1 91 ? 8.690 -8.573 6.595 1.00 64.06 91 GLY A N 1
ATOM 696 C CA . GLY A 1 91 ? 7.938 -9.171 5.507 1.00 64.06 91 GLY A CA 1
ATOM 697 C C . GLY A 1 91 ? 6.504 -8.681 5.423 1.00 64.06 91 GLY A C 1
ATOM 698 O O . GLY A 1 91 ? 5.714 -8.906 6.333 1.00 64.06 91 GLY A O 1
ATOM 699 N N . VAL A 1 92 ? 6.126 -8.150 4.267 1.00 83.44 92 VAL A N 1
ATOM 700 C CA . VAL A 1 92 ? 4.742 -8.123 3.779 1.00 83.44 92 VAL A CA 1
ATOM 701 C C . VAL A 1 92 ? 4.543 -9.315 2.836 1.00 83.44 92 VAL A C 1
ATOM 703 O O . VAL A 1 92 ? 5.464 -9.718 2.129 1.00 83.44 92 VAL A O 1
ATOM 706 N N . ALA A 1 93 ? 3.374 -9.957 2.859 1.00 87.44 93 ALA A N 1
ATOM 707 C CA . ALA A 1 93 ? 3.079 -10.993 1.868 1.00 87.44 93 ALA A CA 1
ATOM 708 C C . ALA A 1 93 ? 2.812 -10.332 0.511 1.00 87.44 93 ALA A C 1
ATOM 710 O O . ALA A 1 93 ? 2.129 -9.311 0.472 1.00 87.44 93 ALA A O 1
ATOM 711 N N . LEU A 1 94 ? 3.269 -10.933 -0.594 1.00 88.56 94 LEU A N 1
ATOM 712 C CA . LEU A 1 94 ? 2.966 -10.412 -1.933 1.00 88.56 94 LEU A CA 1
ATOM 713 C C . LEU A 1 94 ? 1.452 -10.243 -2.136 1.00 88.56 94 LEU A C 1
ATOM 715 O O . LEU A 1 94 ? 1.017 -9.213 -2.622 1.00 88.56 94 LEU A O 1
ATOM 719 N N . SER A 1 95 ? 0.635 -11.190 -1.666 1.00 89.38 95 SER A N 1
ATOM 720 C CA . SER A 1 95 ? -0.830 -11.080 -1.726 1.00 89.38 95 SER A CA 1
ATOM 721 C C . SER A 1 95 ? -1.397 -9.899 -0.930 1.00 89.38 95 SER A C 1
ATOM 723 O O . SER A 1 95 ? -2.370 -9.286 -1.355 1.00 89.38 95 SER A O 1
ATOM 725 N N . ALA A 1 96 ? -0.791 -9.554 0.209 1.00 90.69 96 ALA A N 1
ATOM 726 C CA . ALA A 1 96 ? -1.177 -8.364 0.962 1.00 90.69 96 ALA A CA 1
ATOM 727 C C . ALA A 1 96 ? -0.782 -7.087 0.207 1.00 90.69 96 ALA A C 1
ATOM 729 O O . ALA A 1 96 ? -1.560 -6.141 0.178 1.00 90.69 96 ALA A O 1
ATOM 730 N N . MET A 1 97 ? 0.380 -7.089 -0.455 1.00 92.62 97 MET A N 1
ATOM 731 C CA . MET A 1 97 ? 0.798 -5.986 -1.318 1.00 92.62 97 MET A CA 1
ATOM 732 C C . MET A 1 97 ? -0.142 -5.813 -2.516 1.00 92.62 97 MET A C 1
ATOM 734 O O . MET A 1 97 ? -0.595 -4.704 -2.764 1.00 92.62 97 MET A O 1
ATOM 738 N N . MET A 1 98 ? -0.526 -6.899 -3.194 1.00 93.62 98 MET A N 1
ATOM 739 C CA . MET A 1 98 ? -1.510 -6.838 -4.283 1.00 93.62 98 MET A CA 1
ATOM 740 C C . MET A 1 98 ? -2.827 -6.223 -3.814 1.00 93.62 98 MET A C 1
ATOM 742 O O . MET A 1 98 ? -3.352 -5.331 -4.468 1.00 93.62 98 MET A O 1
ATOM 746 N N . ARG A 1 99 ? -3.309 -6.611 -2.627 1.00 94.56 99 ARG A N 1
ATOM 747 C CA . ARG A 1 99 ? -4.520 -6.023 -2.048 1.00 94.56 99 ARG A CA 1
ATOM 748 C C . ARG A 1 99 ? -4.369 -4.534 -1.739 1.00 94.56 99 ARG A C 1
ATOM 750 O O . ARG A 1 99 ? -5.334 -3.792 -1.884 1.00 94.56 99 ARG A O 1
ATOM 757 N N . ILE A 1 100 ? -3.192 -4.089 -1.297 1.00 95.12 100 ILE A N 1
ATOM 758 C CA . ILE A 1 100 ? -2.906 -2.658 -1.132 1.00 95.12 100 ILE A CA 1
ATOM 759 C C . ILE A 1 100 ? -2.999 -1.957 -2.491 1.00 95.12 100 ILE A C 1
ATOM 761 O O . ILE A 1 100 ? -3.710 -0.963 -2.598 1.00 95.12 100 ILE A O 1
ATOM 765 N N . LEU A 1 101 ? -2.351 -2.495 -3.528 1.00 95.69 101 LEU A N 1
ATOM 766 C CA . LEU A 1 101 ? -2.364 -1.911 -4.872 1.00 95.69 101 LEU A CA 1
ATOM 767 C C . LEU A 1 101 ? -3.778 -1.823 -5.451 1.00 95.69 101 LEU A C 1
ATOM 769 O O . LEU A 1 101 ? -4.168 -0.761 -5.913 1.00 95.69 101 LEU A O 1
ATOM 773 N N . GLU A 1 102 ? -4.583 -2.877 -5.331 1.00 95.50 102 GLU A N 1
ATOM 774 C CA . GLU A 1 102 ? -5.980 -2.897 -5.793 1.00 95.50 102 GLU A CA 1
ATOM 775 C C . GLU A 1 102 ? -6.827 -1.754 -5.217 1.00 95.50 102 GLU A C 1
ATOM 777 O O . GLU A 1 102 ? -7.705 -1.231 -5.898 1.00 95.50 102 GLU A O 1
ATOM 782 N N . HIS A 1 103 ? -6.588 -1.374 -3.960 1.00 95.44 103 HIS A N 1
ATOM 783 C CA . HIS A 1 103 ? -7.407 -0.376 -3.273 1.00 95.44 103 HIS A CA 1
ATOM 784 C C . HIS A 1 103 ? -6.805 1.025 -3.318 1.00 95.44 103 HIS A C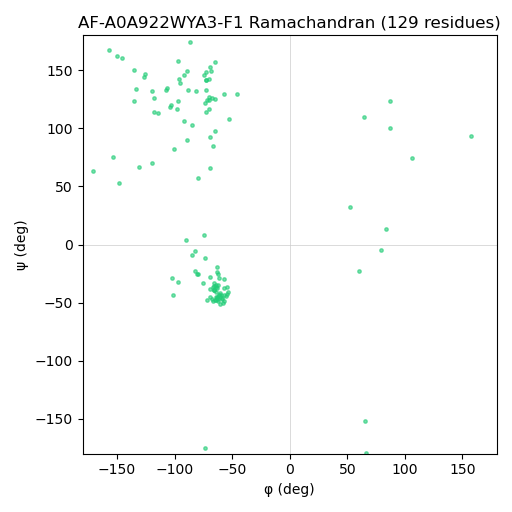 1
ATOM 786 O O . HIS A 1 103 ? -7.546 2.001 -3.309 1.00 95.44 103 HIS A O 1
ATOM 792 N N . ILE A 1 104 ? -5.480 1.149 -3.317 1.00 95.56 104 ILE A N 1
ATOM 793 C CA . ILE A 1 104 ? -4.799 2.440 -3.165 1.00 95.56 104 ILE A CA 1
ATOM 794 C C . ILE A 1 104 ? -4.289 2.970 -4.503 1.00 95.56 104 ILE A C 1
ATOM 796 O O . ILE A 1 104 ? -4.192 4.180 -4.678 1.00 95.56 104 ILE A O 1
ATOM 800 N N . VAL A 1 105 ? -3.969 2.080 -5.442 1.00 94.56 105 VAL A N 1
ATOM 801 C CA . VAL A 1 105 ? -3.308 2.423 -6.706 1.00 94.56 105 VAL A CA 1
ATOM 802 C C . VAL A 1 105 ? -3.755 1.481 -7.833 1.00 94.56 105 VAL A C 1
ATOM 804 O O . VAL A 1 105 ? -2.920 0.822 -8.463 1.00 94.56 105 VAL A O 1
ATOM 807 N N . PRO A 1 106 ? -5.069 1.325 -8.071 1.00 93.12 106 PRO A N 1
ATOM 808 C CA . PRO A 1 106 ? -5.568 0.352 -9.041 1.00 93.12 106 PRO A CA 1
ATOM 809 C C . PRO A 1 106 ? -4.997 0.572 -10.450 1.00 93.12 106 PRO A C 1
ATOM 811 O O . PRO A 1 106 ? -4.794 -0.389 -11.188 1.00 93.12 106 PRO A O 1
ATOM 814 N N . GLU A 1 107 ? -4.673 1.814 -10.811 1.00 90.31 107 GLU A N 1
ATOM 815 C CA . GLU A 1 107 ? -4.042 2.175 -12.078 1.00 90.31 107 GLU A CA 1
ATOM 816 C C . GLU A 1 107 ? -2.661 1.535 -12.280 1.00 90.31 107 GLU A C 1
ATOM 818 O O . GLU A 1 107 ? -2.310 1.205 -13.411 1.00 90.31 107 GLU A O 1
ATOM 823 N N . ALA A 1 108 ? -1.919 1.247 -11.203 1.00 90.12 108 ALA A N 1
ATOM 824 C CA . ALA A 1 108 ? -0.633 0.550 -11.282 1.00 90.12 108 ALA A CA 1
ATOM 825 C C . ALA A 1 108 ? -0.768 -0.874 -11.838 1.00 90.12 108 ALA A C 1
ATOM 827 O O . ALA A 1 108 ? 0.199 -1.433 -12.349 1.00 90.12 108 ALA A O 1
ATOM 828 N N . LEU A 1 109 ? -1.960 -1.471 -11.721 1.00 90.56 109 LEU A N 1
ATOM 829 C CA . LEU A 1 109 ? -2.258 -2.821 -12.200 1.00 90.56 109 LEU A CA 1
ATOM 830 C C . LEU A 1 109 ? -2.645 -2.849 -13.685 1.00 90.56 109 LEU A C 1
ATOM 832 O O . LEU A 1 109 ? -2.772 -3.930 -14.259 1.00 90.56 109 LEU A O 1
ATOM 836 N N . LEU A 1 110 ? -2.850 -1.681 -14.304 1.00 89.44 110 LEU A N 1
ATOM 837 C CA . LEU A 1 110 ? -3.134 -1.558 -15.735 1.00 89.44 110 LEU A CA 1
ATOM 838 C C . LEU A 1 110 ? -1.853 -1.604 -16.580 1.00 89.44 110 LEU A C 1
ATOM 840 O O . LEU A 1 110 ? -1.913 -1.942 -17.762 1.00 89.44 110 LEU A O 1
ATOM 844 N N . ALA A 1 111 ? -0.708 -1.276 -15.977 1.00 86.00 111 ALA A N 1
ATOM 845 C CA . ALA A 1 111 ? 0.607 -1.328 -16.600 1.00 86.00 111 ALA A CA 1
ATOM 846 C C . ALA A 1 111 ? 1.345 -2.640 -16.258 1.00 86.00 111 ALA A C 1
ATOM 848 O O . ALA A 1 111 ? 1.034 -3.294 -15.256 1.00 86.00 111 ALA A O 1
ATOM 849 N N . PRO A 1 112 ? 2.339 -3.054 -17.068 1.00 85.56 112 PRO A N 1
ATOM 850 C CA . PRO A 1 112 ? 3.204 -4.174 -16.721 1.00 85.56 112 PRO A CA 1
ATOM 851 C C . PRO A 1 112 ? 3.911 -3.951 -15.379 1.00 85.56 112 PRO A C 1
ATOM 853 O O . PRO A 1 112 ? 4.563 -2.935 -15.162 1.00 85.56 112 PRO A O 1
ATOM 856 N N . MET A 1 113 ? 3.824 -4.942 -14.496 1.00 90.31 113 MET A N 1
ATOM 857 C CA . MET A 1 113 ? 4.487 -4.943 -13.194 1.00 90.31 113 MET A CA 1
ATOM 858 C C . MET A 1 113 ? 5.649 -5.935 -13.201 1.00 90.31 113 MET A C 1
ATOM 860 O O . MET A 1 113 ? 5.482 -7.092 -13.597 1.00 90.31 113 MET A O 1
ATOM 864 N N . ILE A 1 114 ? 6.816 -5.509 -12.713 1.00 90.62 114 ILE A N 1
ATOM 865 C CA . ILE A 1 114 ? 8.009 -6.364 -12.646 1.00 90.62 114 ILE A CA 1
ATOM 866 C C . ILE A 1 114 ? 8.214 -6.835 -11.207 1.00 90.62 114 ILE A C 1
ATOM 868 O O . ILE A 1 114 ? 8.394 -6.031 -10.295 1.00 90.62 114 ILE A O 1
ATOM 872 N N . TYR A 1 115 ? 8.196 -8.154 -11.008 1.00 90.81 115 TYR A N 1
ATOM 873 C CA . TYR A 1 115 ? 8.514 -8.793 -9.732 1.00 90.81 115 TYR A CA 1
ATOM 874 C C . TYR A 1 115 ? 9.969 -9.267 -9.719 1.00 90.81 115 TYR A C 1
ATOM 876 O O . TYR A 1 115 ? 10.367 -10.107 -10.526 1.00 90.81 115 TYR A O 1
ATOM 884 N N . GLU A 1 116 ? 10.735 -8.803 -8.739 1.00 89.56 116 GLU A N 1
ATOM 885 C CA . GLU A 1 116 ? 12.123 -9.195 -8.513 1.00 89.56 116 GLU A CA 1
ATOM 886 C C . GLU A 1 116 ? 12.249 -9.872 -7.137 1.00 89.56 116 GLU A C 1
ATOM 888 O O . GLU A 1 116 ? 12.058 -9.222 -6.104 1.00 89.56 116 GLU A O 1
ATOM 893 N N . PRO A 1 117 ? 12.569 -11.174 -7.056 1.00 86.94 117 PRO A N 1
ATOM 894 C CA . PRO A 1 117 ? 12.829 -11.822 -5.777 1.00 86.94 117 PRO A CA 1
ATOM 895 C C . PRO A 1 117 ? 14.170 -11.349 -5.200 1.00 86.94 117 PRO A C 1
ATOM 897 O O . PRO A 1 117 ? 15.220 -11.509 -5.820 1.00 86.94 117 PRO A O 1
ATOM 900 N N . LEU A 1 118 ? 14.156 -10.833 -3.972 1.00 84.06 118 LEU A N 1
ATOM 901 C CA . LEU A 1 118 ? 15.369 -10.480 -3.241 1.00 84.06 118 LEU A CA 1
ATOM 902 C C . LEU A 1 118 ? 15.782 -11.690 -2.396 1.00 84.06 118 LEU A C 1
ATOM 904 O O . LEU A 1 118 ? 15.146 -12.042 -1.398 1.00 84.06 118 LEU A O 1
ATOM 908 N N . ASN A 1 119 ? 16.836 -12.382 -2.823 1.00 71.62 119 ASN A N 1
ATOM 909 C CA . ASN A 1 119 ? 17.377 -13.499 -2.059 1.00 71.62 119 ASN A CA 1
ATOM 910 C C . ASN A 1 119 ? 18.048 -12.960 -0.789 1.00 71.62 119 ASN A C 1
ATOM 912 O O . ASN A 1 119 ? 19.032 -12.225 -0.856 1.00 71.62 119 ASN A O 1
ATOM 916 N N . GLY A 1 120 ? 17.515 -13.333 0.378 1.00 57.00 120 GLY A N 1
ATOM 917 C CA . GLY A 1 120 ? 18.108 -13.005 1.672 1.00 57.00 120 GLY A CA 1
ATOM 918 C C . GLY A 1 120 ? 19.470 -13.684 1.832 1.00 57.00 120 GLY A C 1
ATOM 919 O O . GLY A 1 120 ? 19.526 -14.846 2.217 1.00 57.00 120 GLY A O 1
ATOM 920 N N . ASN A 1 121 ? 20.532 -12.925 1.558 1.00 45.69 121 ASN A N 1
ATOM 921 C CA . ASN A 1 121 ? 21.960 -13.221 1.706 1.00 45.69 121 ASN A CA 1
ATOM 922 C C . ASN A 1 121 ? 22.558 -14.343 0.834 1.00 45.69 121 ASN A C 1
ATOM 924 O O . ASN A 1 121 ? 22.435 -15.527 1.134 1.00 45.69 121 ASN A O 1
ATOM 928 N N . GLY A 1 122 ? 23.384 -13.911 -0.129 1.00 40.75 122 GLY A N 1
ATOM 929 C CA . GLY A 1 122 ? 24.635 -14.590 -0.478 1.00 40.75 122 GLY A CA 1
ATOM 930 C C . GLY A 1 122 ? 24.636 -15.381 -1.781 1.00 40.75 122 GLY A C 1
ATOM 931 O O . GLY A 1 122 ? 24.617 -16.601 -1.726 1.00 40.75 122 GLY A O 1
ATOM 932 N N . THR A 1 123 ? 24.680 -14.690 -2.926 1.00 37.81 123 THR A N 1
ATOM 933 C CA . THR A 1 123 ? 25.516 -14.956 -4.127 1.00 37.81 123 THR A CA 1
ATOM 934 C C . THR A 1 123 ? 24.864 -14.314 -5.352 1.00 37.81 123 THR A C 1
ATOM 936 O O . THR A 1 123 ? 24.062 -14.922 -6.057 1.00 37.81 123 THR A O 1
ATOM 939 N N . SER A 1 124 ? 25.279 -13.084 -5.664 1.00 39.03 124 SER A N 1
ATOM 940 C CA . SER A 1 124 ? 25.390 -12.661 -7.064 1.00 39.03 124 SER A CA 1
ATOM 941 C C . SER A 1 124 ? 26.549 -13.433 -7.705 1.00 39.03 124 SER A C 1
ATOM 943 O O . SER A 1 124 ? 27.579 -12.863 -8.016 1.00 39.03 124 SER A O 1
ATOM 945 N N . GLU A 1 125 ? 26.411 -14.750 -7.824 1.00 43.62 125 GLU A N 1
ATOM 946 C CA . GLU A 1 125 ? 27.293 -15.633 -8.591 1.00 43.62 125 GLU A CA 1
ATOM 947 C C . GLU A 1 125 ? 26.465 -16.844 -9.010 1.00 43.62 125 GLU A C 1
ATOM 949 O O . GLU A 1 125 ? 26.513 -17.916 -8.418 1.00 43.62 125 GLU A O 1
ATOM 954 N N . ARG A 1 126 ? 25.615 -16.629 -10.010 1.00 39.19 126 ARG A N 1
ATOM 955 C CA . ARG A 1 126 ? 25.256 -17.620 -11.031 1.00 39.19 126 ARG A CA 1
ATOM 956 C C . ARG A 1 126 ? 24.449 -16.906 -12.106 1.00 39.19 126 ARG A C 1
ATOM 958 O O . ARG A 1 126 ? 23.301 -17.228 -12.389 1.00 39.19 126 ARG A O 1
ATOM 965 N N . ILE A 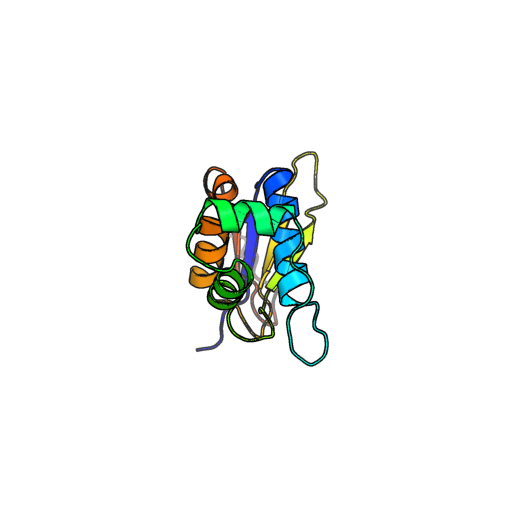1 127 ? 25.112 -15.955 -12.762 1.00 44.16 127 ILE A N 1
ATOM 966 C CA . ILE A 1 127 ? 24.942 -15.844 -14.209 1.00 44.16 127 ILE A CA 1
ATOM 967 C C . ILE A 1 127 ? 25.563 -17.137 -14.746 1.00 44.16 127 ILE A C 1
ATOM 969 O O . ILE A 1 127 ? 26.763 -17.216 -14.995 1.00 44.16 127 ILE A O 1
ATOM 973 N N . GLN A 1 128 ? 24.772 -18.211 -14.778 1.00 38.34 128 GLN A N 1
ATOM 974 C CA . GLN A 1 128 ? 25.118 -19.368 -15.586 1.00 38.34 128 GLN A CA 1
ATOM 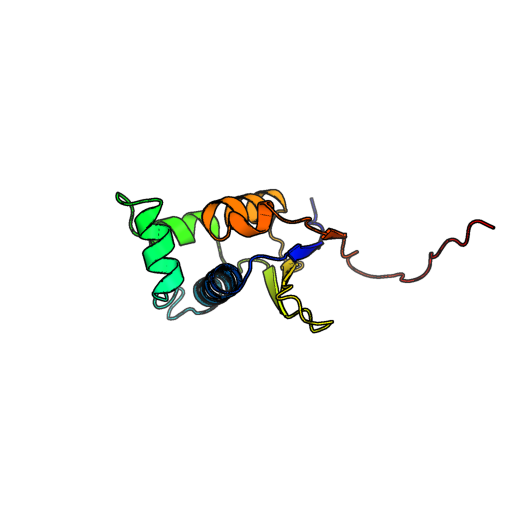975 C C . GLN A 1 128 ? 24.957 -18.910 -17.027 1.00 38.34 128 GLN A C 1
ATOM 977 O O . GLN A 1 128 ? 23.862 -18.932 -17.581 1.00 38.34 128 GLN A O 1
ATOM 982 N N . ASN A 1 129 ? 26.064 -18.436 -17.594 1.00 32.16 129 ASN A N 1
ATOM 983 C CA . ASN A 1 129 ? 26.264 -18.452 -19.029 1.00 32.16 129 ASN A CA 1
ATOM 984 C C . ASN A 1 129 ? 26.018 -19.892 -19.489 1.00 32.16 129 ASN A C 1
ATOM 986 O O . ASN A 1 129 ? 26.797 -20.792 -19.180 1.00 32.16 129 ASN A O 1
ATOM 990 N N . LEU A 1 130 ? 24.892 -20.104 -20.161 1.00 40.38 130 LEU A N 1
ATOM 991 C CA . LEU A 1 130 ? 24.669 -21.259 -21.013 1.00 40.38 130 LEU A CA 1
ATOM 992 C C . LEU A 1 130 ? 25.161 -20.863 -22.404 1.00 40.38 130 LEU A C 1
ATOM 994 O O . LEU A 1 130 ? 24.401 -20.307 -23.193 1.00 40.38 130 LEU A O 1
ATOM 998 N N . HIS A 1 131 ? 26.442 -21.121 -22.656 1.00 37.84 131 HIS A N 1
ATOM 999 C CA . HIS A 1 131 ? 27.017 -21.279 -23.987 1.00 37.84 131 HIS A CA 1
ATOM 1000 C C . HIS A 1 131 ? 28.004 -22.440 -23.950 1.00 37.84 131 HIS A C 1
ATOM 1002 O O . HIS A 1 131 ? 28.830 -22.468 -23.010 1.00 37.84 131 HIS A O 1
#

Sequence (131 aa):
MKRRQFRLLLEPGLEGVVRLAQLEQYGTDRIDGQRMLLAPELGEHVQGLFPARLPAAVLDALLGKPPIGWKLEMDGLGGSQSIAIRSDGRGVALSAMMRILEHIVPEALLAPMIYEPLNGNGTSERIQNLH

Mean predicted aligned error: 8.31 Å

Nearest PDB structures (foldseek):
  2ia0-assembly1_B  TM=4.656E-01  e=2.165E-01  Pyrococcus furiosus
  8oz0-assembly1_D  TM=3.398E-01  e=4.437E-01  Homo sapiens
  1yz7-assembly1_A  TM=2.925E-01  e=3.894E-01  Pyrococcus abyssi
  6l5d-assembly2_B  TM=2.961E-01  e=6.035E+00  Nostoc sp. PCC 7120 = FACHB-418